Protein AF-A0AAV5K7N1-F1 (afdb_monomer_lite)

InterPro domains:
  IPR002423 Chaperonin Cpn60/GroEL/TCP-1 family [PF00118] (5-115)
  IPR017998 T-complex protein 1 [PTHR11353] (7-115)
  IPR027409 GroEL-like apical domain superfamily [G3DSA:3.50.7.10] (69-116)
  IPR027409 GroEL-like apical domain superfamily [SSF52029] (65-116)
  IPR027410 TCP-1-like chaperonin intermediate domain superfamily [G3DSA:3.30.260.10] (4-68)
  IPR027410 TCP-1-like chaperonin intermediate domain superfamily [SSF54849] (7-70)

pLDDT: mean 83.34, std 11.72, range [48.19, 95.19]

Sequence (121 aa):
MDVRVKEQVITKMKAAVASKQFGQEDVLCSLIADACIQVCPKNPANFDVDNVHVVKLLGGGLHNSTIVWGMVLKNDAVGSIKRIEKAKVAVFVSGVDTSATETKGTVLIHSAEQIGSVCCG

Foldseek 3Di:
DDLLDLVVQLVVCLVVCCVPVPPCSVLVSSQVSVQQNVQQDPDNVPRDPVSRDDDDDPPDDSVPDDDDDDDDDPDADPDPDRDDDPDDDDDDPDDPDDPDDPDPDPDDDPDPVVCVVVVPD

Organism: NCBI:txid152421

Structure (mmCIF, N/CA/C/O backbone):
data_AF-A0AAV5K7N1-F1
#
_entry.id   AF-A0AAV5K7N1-F1
#
loop_
_atom_site.group_PDB
_atom_site.id
_atom_site.type_symbol
_atom_site.label_atom_id
_atom_site.label_alt_id
_atom_site.label_comp_id
_atom_site.label_asym_id
_atom_site.label_entity_id
_atom_site.label_seq_id
_atom_site.pdbx_PDB_ins_code
_atom_site.Cartn_x
_atom_site.Cartn_y
_atom_site.Cartn_z
_atom_site.occupancy
_atom_site.B_iso_or_equiv
_atom_site.auth_seq_id
_atom_site.auth_comp_id
_atom_site.auth_asym_id
_atom_site.auth_atom_id
_atom_site.pdbx_PDB_model_num
ATOM 1 N N . MET A 1 1 ? -16.603 -11.513 16.504 1.00 61.44 1 MET A N 1
ATOM 2 C CA . MET A 1 1 ? -15.924 -10.233 16.220 1.00 61.44 1 MET A CA 1
ATOM 3 C C . MET A 1 1 ? -15.681 -10.212 14.729 1.00 61.44 1 MET A C 1
ATOM 5 O O . MET A 1 1 ? -15.083 -11.161 14.237 1.00 61.44 1 MET A O 1
ATOM 9 N N . ASP A 1 2 ? -16.254 -9.247 14.016 1.00 75.44 2 ASP A N 1
ATOM 10 C CA . ASP A 1 2 ? -16.192 -9.246 12.555 1.00 75.44 2 ASP A CA 1
ATOM 11 C C . ASP A 1 2 ? -15.043 -8.347 12.094 1.00 75.44 2 ASP A C 1
ATOM 13 O O . ASP A 1 2 ? -15.093 -7.126 12.225 1.00 75.44 2 ASP A O 1
ATOM 17 N N . VAL A 1 3 ? -13.984 -8.975 11.584 1.00 75.12 3 VAL A N 1
ATOM 18 C CA . VAL A 1 3 ? -12.780 -8.294 11.087 1.00 75.12 3 VAL A CA 1
ATOM 19 C C . VAL A 1 3 ? -13.018 -7.544 9.775 1.00 75.12 3 VAL A C 1
ATOM 21 O O . VAL A 1 3 ? -12.113 -6.872 9.295 1.00 75.12 3 VAL A O 1
ATOM 24 N N . ARG A 1 4 ? -14.217 -7.651 9.187 1.00 77.44 4 ARG A N 1
ATOM 25 C CA . ARG A 1 4 ? -14.599 -6.970 7.943 1.00 77.44 4 ARG A CA 1
ATOM 26 C C . ARG A 1 4 ? -15.363 -5.672 8.185 1.00 77.44 4 ARG A C 1
ATOM 28 O O . ARG A 1 4 ? -15.569 -4.911 7.245 1.00 77.44 4 ARG A O 1
ATOM 35 N N . VAL A 1 5 ? -15.775 -5.408 9.426 1.00 86.44 5 VAL A N 1
ATOM 36 C CA . VAL A 1 5 ? -16.477 -4.173 9.791 1.00 86.44 5 VAL A CA 1
ATOM 37 C C . VAL A 1 5 ? -15.457 -3.126 10.224 1.00 86.44 5 VAL A C 1
ATOM 39 O O . VAL A 1 5 ? -14.859 -3.220 11.300 1.00 86.44 5 VAL A O 1
ATOM 42 N N . LYS A 1 6 ? -15.274 -2.110 9.379 1.00 87.94 6 LYS A N 1
ATOM 43 C CA . LYS A 1 6 ? -14.270 -1.054 9.543 1.00 87.94 6 LYS A CA 1
ATOM 44 C C . LYS A 1 6 ? -14.365 -0.349 10.896 1.00 87.94 6 LYS A C 1
ATOM 46 O O . LYS A 1 6 ? -13.351 -0.169 11.566 1.00 87.94 6 LYS A O 1
ATOM 51 N N . GLU A 1 7 ? -15.568 -0.016 11.351 1.00 89.06 7 GLU A N 1
ATOM 52 C CA . GLU A 1 7 ? -15.798 0.717 12.601 1.00 89.06 7 GLU A CA 1
ATOM 53 C C . GLU A 1 7 ? -15.364 -0.086 13.837 1.00 89.06 7 GLU A C 1
ATOM 55 O O . GLU A 1 7 ? -14.806 0.470 14.791 1.00 89.06 7 GLU A O 1
ATOM 60 N N . GLN A 1 8 ? -15.578 -1.407 13.823 1.00 88.69 8 GLN A N 1
ATOM 61 C CA . GLN A 1 8 ? -15.173 -2.284 14.925 1.00 88.69 8 GLN A CA 1
ATOM 62 C C . GLN A 1 8 ? -13.654 -2.393 15.010 1.00 88.69 8 GLN A C 1
ATOM 64 O O . GLN A 1 8 ? -13.094 -2.369 16.109 1.00 88.69 8 GLN A O 1
ATOM 69 N N . VAL A 1 9 ? -12.997 -2.483 13.851 1.00 88.75 9 VAL A N 1
ATOM 70 C CA . VAL A 1 9 ? -11.540 -2.510 13.754 1.00 88.75 9 VAL A CA 1
ATOM 71 C C . VAL A 1 9 ? -10.978 -1.189 14.277 1.00 88.75 9 VAL A C 1
ATOM 73 O O . VAL A 1 9 ? -10.252 -1.214 15.270 1.00 88.75 9 VAL A O 1
ATOM 76 N N . ILE A 1 10 ? -11.402 -0.045 13.724 1.00 91.06 10 ILE A N 1
ATOM 77 C CA . ILE A 1 10 ? -10.944 1.302 14.116 1.00 91.06 10 ILE A CA 1
ATOM 78 C C . ILE A 1 10 ? -11.032 1.511 15.628 1.00 91.06 10 ILE A C 1
ATOM 80 O O . ILE A 1 10 ? -10.053 1.914 16.254 1.00 91.06 10 ILE A O 1
ATOM 84 N N . THR A 1 11 ? -12.171 1.179 16.238 1.00 90.88 11 THR A N 1
ATOM 85 C CA . THR A 1 11 ? -12.390 1.377 17.680 1.00 90.88 11 THR A CA 1
ATOM 86 C C . THR A 1 11 ? -11.331 0.669 18.535 1.00 90.88 11 THR A C 1
ATOM 88 O O . THR A 1 11 ? -10.908 1.190 19.566 1.00 90.88 11 THR A O 1
ATOM 91 N N . LYS A 1 12 ? -10.866 -0.512 18.110 1.00 88.94 12 LYS A N 1
ATOM 92 C CA . LYS A 1 12 ? -9.880 -1.315 18.849 1.00 88.94 12 LYS A CA 1
ATOM 93 C C . LYS A 1 12 ? -8.443 -0.841 18.636 1.00 88.94 12 LYS A C 1
ATOM 95 O O . LYS A 1 12 ? -7.655 -0.890 19.577 1.00 88.94 12 LYS A O 1
ATOM 100 N N . MET A 1 13 ? -8.101 -0.356 17.442 1.00 90.31 13 MET A N 1
ATOM 101 C CA . MET A 1 13 ? -6.769 0.206 17.158 1.00 90.31 13 MET A CA 1
ATOM 102 C C . MET A 1 13 ? -6.609 1.652 17.640 1.00 90.31 13 MET A C 1
ATOM 104 O O . MET A 1 13 ? -5.481 2.060 17.916 1.00 90.31 13 MET A O 1
ATOM 108 N N . LYS A 1 14 ? -7.705 2.401 17.833 1.00 92.06 14 LYS A N 1
ATOM 109 C CA . LYS A 1 14 ? -7.669 3.822 18.211 1.00 92.06 14 LYS A CA 1
ATOM 110 C C . LYS A 1 14 ? -6.813 4.091 19.445 1.00 92.06 14 LYS A C 1
ATOM 112 O O . LYS A 1 14 ? -5.938 4.945 19.392 1.00 92.06 14 LYS A O 1
ATOM 117 N N . ALA A 1 15 ? -6.981 3.319 20.520 1.00 92.94 15 ALA A N 1
ATOM 118 C CA . ALA A 1 15 ? -6.177 3.482 21.735 1.00 92.94 15 ALA A CA 1
ATOM 119 C C . ALA A 1 15 ? -4.678 3.219 21.493 1.00 92.94 15 ALA A C 1
ATOM 121 O O . ALA A 1 15 ? -3.819 3.967 21.963 1.00 92.94 15 ALA A O 1
ATOM 122 N N . ALA A 1 16 ? -4.356 2.174 20.724 1.00 93.50 16 ALA A N 1
ATOM 123 C CA . ALA A 1 16 ? -2.978 1.806 20.422 1.00 93.50 16 ALA A CA 1
ATOM 124 C C . ALA A 1 16 ? -2.278 2.844 19.536 1.00 93.50 16 ALA A C 1
ATOM 126 O O . ALA A 1 16 ? -1.081 3.065 19.720 1.00 93.50 16 ALA A O 1
ATOM 127 N N . VAL A 1 17 ? -3.008 3.472 18.610 1.00 93.00 17 VAL A N 1
ATOM 128 C CA . VAL A 1 17 ? -2.506 4.528 17.721 1.00 93.00 17 VAL A CA 1
ATOM 129 C C . VAL A 1 17 ? -2.411 5.868 18.449 1.00 93.00 17 VAL A C 1
ATOM 131 O O . VAL A 1 17 ? -1.360 6.505 18.398 1.00 93.00 17 VAL A O 1
ATOM 134 N N . ALA A 1 18 ? -3.452 6.266 19.184 1.00 93.00 18 ALA A N 1
ATOM 135 C CA . ALA A 1 18 ? -3.503 7.536 19.910 1.00 93.00 18 ALA A CA 1
ATOM 136 C C . ALA A 1 18 ? -2.361 7.673 20.926 1.00 93.00 18 ALA A C 1
ATOM 138 O O . ALA A 1 18 ? -1.848 8.767 21.138 1.00 93.00 18 ALA A O 1
ATOM 139 N N . SER A 1 19 ? -1.888 6.560 21.500 1.00 94.25 19 SER A N 1
ATOM 140 C CA . SER A 1 19 ? -0.750 6.585 22.425 1.00 94.25 19 SER A CA 1
ATOM 141 C C . SER A 1 19 ? 0.601 6.904 21.757 1.00 94.25 19 SER A C 1
ATOM 143 O O . SER A 1 19 ? 1.596 7.036 22.463 1.00 94.25 19 SER A O 1
ATOM 145 N N . LYS A 1 20 ? 0.676 6.944 20.419 1.00 92.38 20 LYS A N 1
ATOM 146 C CA . LYS A 1 20 ? 1.890 7.289 19.654 1.00 92.38 20 LYS A CA 1
ATOM 147 C C . LYS A 1 20 ? 1.680 8.507 18.764 1.00 92.38 20 LYS A C 1
ATOM 149 O O . LYS A 1 20 ? 2.636 9.231 18.519 1.00 92.38 20 LYS A O 1
ATOM 154 N N . GLN A 1 21 ? 0.467 8.701 18.250 1.00 87.88 21 GLN A N 1
ATOM 155 C CA . GLN A 1 21 ? 0.100 9.762 17.313 1.00 87.88 21 GLN A CA 1
ATOM 156 C C . GLN A 1 21 ? -1.229 10.386 17.743 1.00 87.88 21 GLN A C 1
ATOM 158 O O . GLN A 1 21 ? -2.272 10.157 17.133 1.00 87.88 21 GLN A O 1
ATOM 163 N N . PHE A 1 22 ? -1.183 11.140 18.840 1.00 88.94 22 PHE A N 1
ATOM 164 C CA . PHE A 1 22 ? -2.349 11.828 19.383 1.00 88.94 22 PHE A CA 1
ATOM 165 C C . PHE A 1 22 ? -2.788 12.982 18.470 1.00 88.94 22 PHE A C 1
ATOM 167 O O . PHE A 1 22 ? -1.964 13.784 18.033 1.00 88.94 22 PHE A O 1
ATOM 174 N N . GLY A 1 23 ? -4.086 13.068 18.191 1.00 89.50 23 GLY A N 1
ATOM 175 C CA . GLY A 1 23 ? -4.697 14.048 17.294 1.00 89.50 23 GLY A CA 1
ATOM 176 C C . GLY A 1 23 ? -4.702 13.639 15.819 1.00 89.50 23 GLY A C 1
ATOM 177 O O . GLY A 1 23 ? -5.238 14.376 14.995 1.00 89.50 23 GLY A O 1
ATOM 178 N N . GLN A 1 24 ? -4.106 12.500 15.458 1.00 89.00 24 GLN A N 1
ATOM 179 C CA . GLN A 1 24 ? -4.060 11.973 14.084 1.00 89.00 24 GLN A CA 1
ATOM 180 C C . GLN A 1 24 ? -4.590 10.534 13.992 1.00 89.00 24 GLN A C 1
ATOM 182 O O . GLN A 1 24 ? -4.532 9.900 12.934 1.00 89.00 24 GLN A O 1
ATOM 187 N N . GLU A 1 25 ? -5.114 10.003 15.095 1.00 91.00 25 GLU A N 1
ATOM 188 C CA . GLU A 1 25 ? -5.549 8.621 15.200 1.00 91.00 25 GLU A CA 1
ATOM 189 C C . GLU A 1 25 ? -6.704 8.288 14.259 1.00 91.00 25 GLU A C 1
ATOM 191 O O . GLU A 1 25 ? -6.719 7.190 13.719 1.00 91.00 25 GLU A O 1
ATOM 196 N N . ASP A 1 26 ? -7.633 9.209 14.003 1.00 90.44 26 ASP A N 1
ATOM 197 C CA . ASP A 1 26 ? -8.787 8.938 13.140 1.00 90.44 26 ASP A CA 1
ATOM 198 C C . ASP A 1 26 ? -8.374 8.728 11.675 1.00 90.44 26 ASP A C 1
ATOM 200 O O . ASP A 1 26 ? -8.795 7.757 11.039 1.00 90.44 26 ASP A O 1
ATOM 204 N N . VAL A 1 27 ? -7.476 9.577 11.162 1.00 91.06 27 VAL A N 1
ATOM 205 C CA . VAL A 1 27 ? -6.935 9.457 9.797 1.00 91.06 27 VAL A CA 1
ATOM 206 C C . VAL A 1 27 ? -6.130 8.166 9.665 1.00 91.06 27 VAL A C 1
ATOM 208 O O . VAL A 1 27 ? -6.350 7.380 8.741 1.00 91.06 27 VAL A O 1
ATOM 211 N N . LEU A 1 28 ? -5.224 7.910 10.613 1.00 91.75 28 LEU A N 1
ATOM 212 C CA . LEU A 1 28 ? -4.350 6.745 10.549 1.00 91.75 28 LEU A CA 1
ATOM 213 C C . LEU A 1 28 ? -5.126 5.435 10.748 1.00 91.75 28 LEU A C 1
ATOM 215 O O . LEU A 1 28 ? -4.892 4.477 10.018 1.00 91.75 28 LEU A O 1
ATOM 219 N N . CYS A 1 29 ? -6.078 5.385 11.684 1.00 92.88 29 CYS A N 1
ATOM 220 C CA . CYS A 1 29 ? -6.895 4.192 11.907 1.00 92.88 29 CYS A CA 1
ATOM 221 C C . CYS A 1 29 ? -7.767 3.875 10.695 1.00 92.88 29 CYS A C 1
ATOM 223 O O . CYS A 1 29 ? -7.906 2.702 10.361 1.00 92.88 29 CYS A O 1
ATOM 225 N N . SER A 1 30 ? -8.316 4.886 10.009 1.00 92.19 30 SER A N 1
ATOM 226 C CA . SER A 1 30 ? -9.056 4.649 8.765 1.00 92.19 30 SER A CA 1
ATOM 227 C C . SER A 1 30 ? -8.166 3.991 7.708 1.00 92.19 30 SER A C 1
ATOM 229 O O . SER A 1 30 ? -8.568 2.987 7.125 1.00 92.19 30 SER A O 1
ATOM 231 N N . LEU A 1 31 ? -6.951 4.513 7.500 1.00 92.38 31 LEU A N 1
ATOM 232 C CA . LEU A 1 31 ? -6.007 3.974 6.515 1.00 92.38 31 LEU A CA 1
ATOM 233 C C . LEU A 1 31 ? -5.539 2.552 6.867 1.00 92.38 31 LEU A C 1
ATOM 235 O O . LEU A 1 31 ? -5.499 1.675 6.007 1.00 92.38 31 LEU A O 1
ATOM 239 N N . ILE A 1 32 ? -5.204 2.300 8.134 1.00 91.56 32 ILE A N 1
ATOM 240 C CA . ILE A 1 32 ? -4.761 0.972 8.582 1.00 91.56 32 ILE A CA 1
ATOM 241 C C . ILE A 1 32 ? -5.906 -0.039 8.458 1.00 91.56 32 ILE A C 1
ATOM 243 O O . ILE A 1 32 ? -5.692 -1.141 7.956 1.00 91.56 32 ILE A O 1
ATOM 247 N N . ALA A 1 33 ? -7.120 0.323 8.882 1.00 92.25 33 ALA A N 1
ATOM 248 C CA . ALA A 1 33 ? -8.272 -0.571 8.814 1.00 92.25 33 ALA A CA 1
ATOM 249 C C . ALA A 1 33 ? -8.584 -0.980 7.369 1.00 92.25 33 ALA A C 1
ATOM 251 O O . ALA A 1 33 ? -8.746 -2.168 7.099 1.00 92.25 33 ALA A O 1
ATOM 252 N N . ASP A 1 34 ? -8.603 -0.021 6.441 1.00 90.75 34 ASP A N 1
ATOM 253 C CA . ASP A 1 34 ? -8.848 -0.298 5.024 1.00 90.75 34 ASP A CA 1
ATOM 254 C C . ASP A 1 34 ? -7.779 -1.241 4.437 1.00 90.75 34 ASP A C 1
ATOM 256 O O . ASP A 1 34 ? -8.125 -2.205 3.753 1.00 90.75 34 ASP A O 1
ATOM 260 N N . ALA A 1 35 ? -6.495 -1.033 4.756 1.00 90.75 35 ALA A N 1
ATOM 261 C CA . ALA A 1 35 ? -5.410 -1.897 4.285 1.00 90.75 35 ALA A CA 1
ATOM 262 C C . ALA A 1 35 ? -5.509 -3.326 4.856 1.00 90.75 35 ALA A C 1
ATOM 264 O O . ALA A 1 35 ? -5.371 -4.308 4.124 1.00 90.75 35 ALA A O 1
ATOM 265 N N . CYS A 1 36 ? -5.799 -3.467 6.153 1.00 89.44 36 CYS A N 1
ATOM 266 C CA . CYS A 1 36 ? -5.920 -4.776 6.797 1.00 89.44 36 CYS A CA 1
ATOM 267 C C . CYS A 1 36 ? -7.151 -5.561 6.318 1.00 89.44 36 CYS A C 1
ATOM 269 O O . CYS A 1 36 ? -7.067 -6.774 6.134 1.00 89.44 36 CYS A O 1
ATOM 271 N N . ILE A 1 37 ? -8.288 -4.895 6.083 1.00 89.25 37 ILE A N 1
ATOM 272 C CA . ILE A 1 37 ? -9.513 -5.553 5.597 1.00 89.25 37 ILE A CA 1
ATOM 273 C C . ILE A 1 37 ? -9.299 -6.147 4.200 1.00 89.25 37 ILE A C 1
ATOM 275 O O . ILE A 1 37 ? -9.805 -7.231 3.917 1.00 89.25 37 ILE A O 1
ATOM 279 N N . GLN A 1 38 ? -8.526 -5.477 3.343 1.00 86.62 38 GLN A N 1
ATOM 280 C CA . GLN A 1 38 ? -8.224 -5.962 1.992 1.00 86.62 38 GLN A CA 1
ATOM 281 C C . GLN A 1 38 ? -7.351 -7.217 1.985 1.00 86.62 38 GLN A C 1
ATOM 283 O O . GLN A 1 38 ? -7.543 -8.102 1.154 1.00 86.62 38 GLN A O 1
ATOM 288 N N . VAL A 1 39 ? -6.402 -7.297 2.915 1.00 88.12 39 VAL A N 1
ATOM 289 C CA . VAL A 1 39 ? -5.458 -8.415 3.024 1.00 88.12 39 VAL A CA 1
ATOM 290 C C . VAL A 1 39 ? -6.050 -9.609 3.782 1.00 88.12 39 VAL A C 1
ATOM 292 O O . VAL A 1 39 ? -5.535 -10.721 3.679 1.00 88.12 39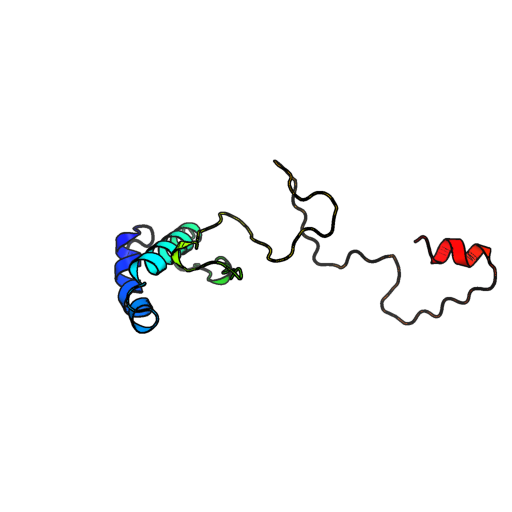 VAL A O 1
ATOM 295 N N . CYS A 1 40 ? -7.153 -9.419 4.513 1.00 85.69 40 CYS A N 1
ATOM 296 C CA . CYS A 1 40 ? -7.788 -10.464 5.313 1.00 85.69 40 CYS A CA 1
ATOM 297 C C . CYS A 1 40 ? -8.221 -11.686 4.473 1.00 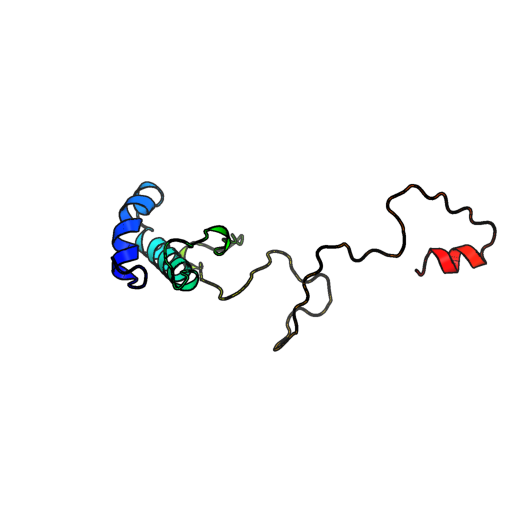85.69 40 CYS A C 1
ATOM 299 O O . CYS A 1 40 ? -9.164 -11.595 3.678 1.00 85.69 40 CYS A O 1
ATOM 301 N N . PRO A 1 41 ? -7.615 -12.871 4.692 1.00 84.25 41 PRO A N 1
ATOM 302 C CA . PRO A 1 41 ? -8.038 -14.091 4.022 1.00 84.25 41 PRO A CA 1
ATOM 303 C C . PRO A 1 41 ? -9.376 -14.602 4.577 1.00 84.25 41 PRO A C 1
ATOM 305 O O . PRO A 1 41 ? -9.851 -14.187 5.636 1.00 84.25 41 PRO A O 1
ATOM 308 N N . LYS A 1 42 ? -9.999 -15.563 3.877 1.00 81.31 42 LYS A N 1
ATOM 309 C CA . LYS A 1 42 ? -11.257 -16.195 4.334 1.00 81.31 42 LYS A CA 1
ATOM 310 C C . LYS A 1 42 ? -11.134 -16.777 5.745 1.00 81.31 42 LYS A C 1
ATOM 312 O O . LYS A 1 42 ? -12.101 -16.721 6.498 1.00 81.31 42 LYS A O 1
ATOM 317 N N . ASN A 1 43 ? -9.960 -17.318 6.073 1.00 83.62 43 ASN A N 1
ATOM 318 C CA . ASN A 1 43 ? -9.618 -17.755 7.416 1.00 83.62 43 ASN A CA 1
ATOM 319 C C . ASN A 1 43 ? -8.817 -16.653 8.138 1.00 83.62 43 ASN A C 1
ATOM 321 O O . ASN A 1 43 ? -7.646 -16.473 7.807 1.00 83.62 43 ASN A O 1
ATOM 325 N N . PRO A 1 44 ? -9.386 -15.950 9.131 1.00 77.31 44 PRO A N 1
ATOM 326 C CA . PRO A 1 44 ? -8.725 -14.818 9.786 1.00 77.31 44 PRO A CA 1
ATOM 327 C C . PRO A 1 44 ? -7.474 -15.201 10.594 1.00 77.31 44 PRO A C 1
ATOM 329 O O . PRO A 1 44 ? -6.668 -14.332 10.901 1.00 77.31 44 PRO A O 1
ATOM 332 N N . ALA A 1 45 ? -7.279 -16.484 10.921 1.00 80.81 45 ALA A N 1
ATOM 333 C CA . ALA A 1 45 ? -6.080 -16.953 11.621 1.00 80.81 45 ALA A CA 1
ATOM 334 C C . ALA A 1 45 ? -4.811 -16.940 10.747 1.00 80.81 45 ALA A C 1
ATOM 336 O O . ALA A 1 45 ? -3.710 -16.924 11.284 1.00 80.81 45 ALA A O 1
ATOM 337 N N . ASN A 1 46 ? -4.957 -16.911 9.418 1.00 84.25 46 ASN A N 1
ATOM 338 C CA . ASN A 1 46 ? -3.833 -16.876 8.477 1.00 84.25 46 ASN A CA 1
ATOM 339 C C . ASN A 1 46 ? -3.520 -15.444 8.013 1.00 84.25 46 ASN A C 1
ATOM 341 O O . ASN A 1 46 ? -3.048 -15.251 6.894 1.00 84.25 46 ASN A O 1
ATOM 345 N N . PHE A 1 47 ? -3.863 -14.433 8.813 1.00 87.31 47 PHE A N 1
ATOM 346 C CA . PHE A 1 47 ? -3.530 -13.055 8.478 1.00 87.31 47 PHE A CA 1
ATOM 347 C C . PHE A 1 47 ? -2.013 -12.859 8.531 1.00 87.31 47 PHE A C 1
ATOM 349 O O . PHE A 1 47 ? -1.400 -13.043 9.582 1.00 87.31 47 PHE A O 1
ATOM 356 N N . ASP A 1 48 ? -1.434 -12.472 7.399 1.00 88.56 48 ASP A N 1
ATOM 357 C CA . ASP A 1 48 ? -0.009 -12.199 7.264 1.00 88.56 48 ASP A CA 1
ATOM 358 C C . ASP A 1 48 ? 0.224 -10.688 7.157 1.00 88.56 48 ASP A C 1
ATOM 360 O O . ASP A 1 48 ? -0.403 -9.999 6.347 1.00 88.56 48 ASP A O 1
ATOM 364 N N . VAL A 1 49 ? 1.119 -10.181 8.002 1.00 87.50 49 VAL A N 1
ATOM 365 C CA . VAL A 1 49 ? 1.490 -8.765 8.068 1.00 87.50 49 VAL A CA 1
ATOM 366 C C . VAL A 1 49 ? 2.378 -8.344 6.899 1.00 87.50 49 VAL A C 1
ATOM 368 O O . VAL A 1 49 ? 2.342 -7.174 6.521 1.00 87.50 49 VAL A O 1
ATOM 371 N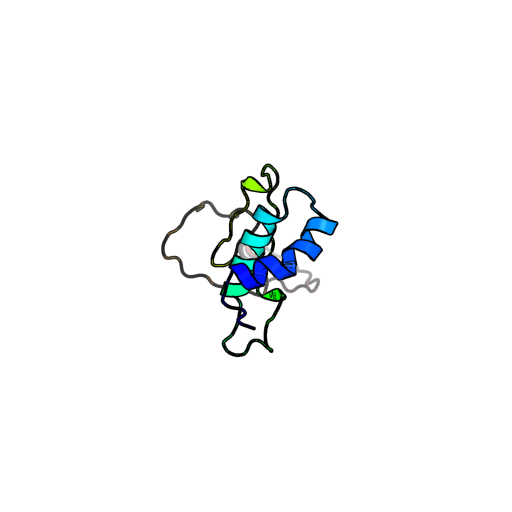 N . ASP A 1 50 ? 3.112 -9.275 6.283 1.00 88.75 50 ASP A N 1
ATOM 372 C CA . ASP A 1 50 ? 4.011 -8.985 5.159 1.00 88.75 50 ASP A CA 1
ATOM 373 C C . ASP A 1 50 ? 3.248 -8.636 3.871 1.00 88.75 50 ASP A C 1
ATOM 375 O O . ASP A 1 50 ? 3.775 -7.975 2.975 1.00 88.75 50 ASP A O 1
ATOM 379 N N . ASN A 1 51 ? 1.961 -8.986 3.806 1.00 88.44 51 ASN A N 1
ATOM 380 C CA . ASN A 1 51 ? 1.071 -8.600 2.714 1.00 88.44 51 ASN A CA 1
ATOM 381 C C . ASN A 1 51 ? 0.691 -7.104 2.729 1.00 88.44 51 ASN A C 1
ATOM 383 O O . ASN A 1 51 ? 0.081 -6.623 1.773 1.00 88.44 51 ASN A O 1
ATOM 387 N N . VAL A 1 52 ? 1.030 -6.352 3.785 1.00 91.38 52 VAL A N 1
ATOM 388 C CA . VAL A 1 52 ? 0.818 -4.898 3.863 1.00 91.38 52 VAL A CA 1
ATOM 389 C C . VAL A 1 52 ? 2.163 -4.178 3.790 1.00 91.38 52 VAL A C 1
ATOM 391 O O . VAL A 1 52 ? 2.916 -4.121 4.760 1.00 91.38 52 VAL A O 1
ATOM 394 N N . HIS A 1 53 ? 2.453 -3.553 2.648 1.00 91.00 53 HIS A N 1
ATOM 395 C CA . HIS A 1 53 ? 3.691 -2.798 2.462 1.00 91.00 53 HIS A CA 1
ATOM 396 C C . HIS A 1 53 ? 3.496 -1.292 2.697 1.00 91.00 53 HIS A C 1
ATOM 398 O O . HIS A 1 53 ? 2.640 -0.660 2.079 1.00 91.00 53 HIS A O 1
ATOM 404 N N . VAL A 1 54 ? 4.329 -0.690 3.556 1.00 91.50 54 VAL A N 1
ATOM 405 C CA . VAL A 1 54 ? 4.287 0.752 3.858 1.00 91.50 54 VAL A CA 1
ATOM 406 C C . VAL A 1 54 ? 5.447 1.478 3.181 1.00 91.50 54 VAL A C 1
ATOM 408 O O . VAL A 1 54 ? 6.620 1.258 3.492 1.00 91.50 54 VAL A O 1
ATOM 411 N N . VAL A 1 55 ? 5.115 2.418 2.296 1.00 90.75 55 VAL A N 1
ATOM 412 C CA . VAL A 1 55 ? 6.084 3.251 1.575 1.00 90.75 55 VAL A CA 1
ATOM 413 C C . VAL A 1 55 ? 5.973 4.699 2.038 1.00 90.75 55 VAL A C 1
ATOM 415 O O . VAL A 1 55 ? 4.922 5.320 1.926 1.00 90.75 55 VAL A O 1
ATOM 418 N N . LYS A 1 56 ? 7.082 5.255 2.536 1.00 89.88 56 LYS A N 1
ATOM 419 C CA . LYS A 1 56 ? 7.196 6.681 2.866 1.00 89.88 56 LYS A CA 1
ATOM 420 C C . LYS A 1 56 ? 7.777 7.429 1.672 1.00 89.88 56 LYS A C 1
ATOM 422 O O . LYS A 1 56 ? 8.883 7.108 1.237 1.00 89.88 56 LYS A O 1
ATOM 427 N N . LEU A 1 57 ? 7.039 8.416 1.178 1.00 87.88 57 LEU A N 1
ATOM 428 C CA . LEU A 1 57 ? 7.481 9.334 0.132 1.00 87.88 57 LEU A CA 1
ATOM 429 C C . LEU A 1 57 ? 7.867 10.666 0.778 1.00 87.88 57 LEU A C 1
ATOM 431 O O . LEU A 1 57 ? 7.107 11.222 1.571 1.00 87.88 57 LEU A O 1
ATOM 435 N N . LEU A 1 58 ? 9.064 11.162 0.465 1.00 87.75 58 LEU A N 1
ATOM 436 C CA . LEU A 1 58 ? 9.528 12.458 0.955 1.00 87.75 58 LEU A CA 1
ATOM 437 C C . LEU A 1 58 ? 8.739 13.586 0.275 1.00 87.75 58 LEU A C 1
ATOM 439 O O . LEU A 1 58 ? 8.466 13.517 -0.920 1.00 87.75 58 LEU A O 1
ATOM 443 N N . GLY A 1 59 ? 8.387 14.622 1.038 1.00 87.25 59 GLY A N 1
ATOM 444 C CA . GLY A 1 59 ? 7.636 15.784 0.544 1.00 87.25 59 GLY A CA 1
ATOM 445 C C . GLY A 1 59 ? 6.113 15.708 0.716 1.00 87.25 59 GLY A C 1
ATOM 446 O O . GLY A 1 59 ? 5.432 16.684 0.420 1.00 87.25 59 GLY A O 1
ATOM 447 N N . GLY A 1 60 ? 5.574 14.594 1.224 1.00 84.31 60 GLY A N 1
ATOM 448 C CA . GLY A 1 60 ? 4.158 14.447 1.581 1.00 84.31 60 GLY A CA 1
ATOM 449 C C . GLY A 1 60 ? 3.910 14.456 3.094 1.00 84.31 60 GLY A C 1
ATOM 450 O O . GLY A 1 60 ? 4.804 14.148 3.882 1.00 84.31 60 GLY A O 1
ATOM 451 N N . GLY A 1 61 ? 2.681 14.790 3.498 1.00 89.19 61 GLY A N 1
ATOM 452 C CA . GLY A 1 61 ? 2.205 14.679 4.882 1.00 89.19 61 GLY A CA 1
ATOM 453 C C . GLY A 1 61 ? 1.261 13.491 5.098 1.00 89.19 61 GLY A C 1
ATOM 454 O O . GLY A 1 61 ? 0.889 12.789 4.157 1.00 89.19 61 GLY A O 1
ATOM 455 N N . LEU A 1 62 ? 0.811 13.293 6.343 1.00 86.69 62 LEU A N 1
ATOM 456 C CA . LEU A 1 62 ? -0.129 12.215 6.681 1.00 86.69 62 LEU A CA 1
ATOM 457 C C . LEU A 1 62 ? -1.456 12.336 5.915 1.00 86.69 62 LEU A C 1
ATOM 459 O O . LEU A 1 62 ? -1.962 11.346 5.401 1.00 86.69 62 LEU A O 1
ATOM 463 N N . HIS A 1 63 ? -1.970 13.555 5.761 1.00 88.88 63 HIS A N 1
ATOM 464 C CA . HIS A 1 63 ? -3.217 13.838 5.042 1.00 88.88 63 HIS A CA 1
ATOM 465 C C . HIS A 1 63 ? -3.153 13.513 3.539 1.00 88.88 63 HIS A C 1
ATOM 467 O O . HIS A 1 63 ? -4.188 13.361 2.901 1.00 88.88 63 HIS A O 1
ATOM 473 N N . ASN A 1 64 ? -1.950 13.385 2.974 1.00 90.56 64 ASN A N 1
ATOM 474 C CA . ASN A 1 64 ? -1.728 12.990 1.582 1.00 90.56 64 ASN A CA 1
ATOM 475 C C . ASN A 1 64 ? -1.527 11.474 1.432 1.00 90.56 64 ASN A C 1
ATOM 477 O O . ASN A 1 64 ? -1.267 10.996 0.328 1.00 90.56 64 ASN A O 1
ATOM 481 N N . SER A 1 65 ? -1.590 10.720 2.531 1.00 91.69 65 SER A N 1
ATOM 482 C CA . SER A 1 65 ? -1.416 9.271 2.505 1.00 91.69 65 SER A CA 1
ATOM 483 C C . SER A 1 65 ? -2.654 8.605 1.919 1.00 91.69 65 SER A C 1
ATOM 485 O O . SER A 1 65 ? -3.784 8.933 2.273 1.00 91.69 65 SER A O 1
ATOM 487 N N . THR A 1 66 ? -2.431 7.645 1.029 1.00 91.12 66 THR A N 1
ATOM 488 C CA . THR A 1 66 ? -3.490 6.867 0.387 1.00 91.12 66 THR A CA 1
ATOM 489 C C . THR A 1 66 ? -3.087 5.403 0.302 1.00 91.12 66 THR A C 1
ATOM 491 O O . THR A 1 66 ? -1.906 5.062 0.392 1.00 91.12 66 THR A O 1
ATOM 494 N N . ILE A 1 67 ? -4.079 4.541 0.119 1.00 91.75 67 ILE A N 1
ATOM 495 C CA . ILE A 1 67 ? -3.886 3.105 -0.048 1.00 91.75 67 ILE A CA 1
ATOM 496 C C . ILE A 1 67 ? -3.863 2.806 -1.537 1.00 91.75 67 ILE A C 1
ATOM 498 O O . ILE A 1 67 ? -4.788 3.153 -2.273 1.00 91.75 67 ILE A O 1
ATOM 502 N N . VAL A 1 68 ? -2.803 2.136 -1.974 1.00 90.69 68 VAL A N 1
ATOM 503 C CA . VAL A 1 68 ? -2.649 1.692 -3.357 1.00 90.69 68 VAL A CA 1
ATOM 504 C C . VAL A 1 68 ? -2.951 0.207 -3.429 1.00 90.69 68 VAL A C 1
ATOM 506 O O . VAL A 1 68 ? -2.418 -0.588 -2.661 1.00 90.69 68 VAL A O 1
ATOM 509 N N . TRP A 1 69 ? -3.811 -0.159 -4.372 1.00 88.19 69 TRP A N 1
ATOM 510 C CA . TRP A 1 69 ? -4.220 -1.538 -4.581 1.00 88.19 69 TRP A CA 1
ATOM 511 C C . TRP A 1 69 ? -3.214 -2.185 -5.530 1.00 88.19 69 TRP A C 1
ATOM 513 O O . TRP A 1 69 ? -3.299 -2.020 -6.747 1.00 88.19 69 TRP A O 1
ATOM 523 N N . GLY A 1 70 ? -2.218 -2.862 -4.964 1.00 88.38 70 GLY A N 1
ATOM 524 C CA . GLY A 1 70 ? -1.121 -3.471 -5.710 1.00 88.38 70 GLY A CA 1
ATOM 525 C C . GLY A 1 70 ? 0.226 -3.202 -5.050 1.00 88.38 70 GLY A C 1
ATOM 526 O O . GLY A 1 70 ? 0.323 -3.116 -3.830 1.00 88.38 70 GLY A O 1
ATOM 527 N N . MET A 1 71 ? 1.272 -3.072 -5.866 1.00 88.00 71 M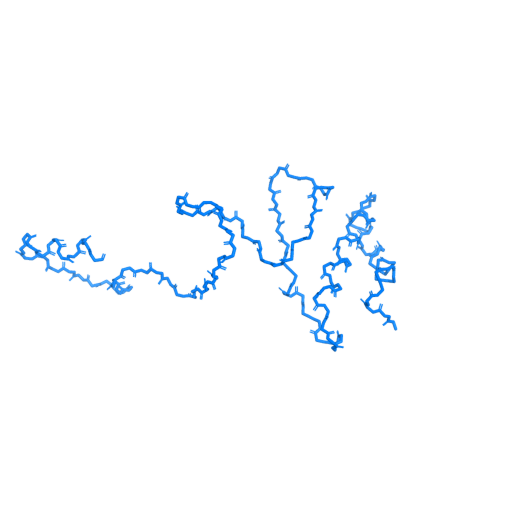ET A N 1
ATOM 528 C CA . MET A 1 71 ? 2.642 -2.858 -5.401 1.00 88.00 71 MET A CA 1
ATOM 529 C C . MET A 1 71 ? 3.134 -1.461 -5.781 1.00 88.00 71 MET A C 1
ATOM 531 O O . MET A 1 71 ? 2.915 -1.001 -6.901 1.00 88.00 71 MET A O 1
ATOM 535 N N . VAL A 1 72 ? 3.839 -0.807 -4.855 1.00 89.75 72 VAL A N 1
ATOM 536 C CA . VAL A 1 72 ? 4.474 0.499 -5.066 1.00 89.75 72 VAL A CA 1
ATOM 537 C C . VAL A 1 72 ? 5.983 0.340 -4.958 1.00 89.75 72 VAL A C 1
ATOM 539 O O . VAL A 1 72 ? 6.491 -0.144 -3.949 1.00 89.75 72 VAL A O 1
ATOM 542 N N . LEU A 1 73 ? 6.701 0.784 -5.987 1.00 89.44 73 LEU A N 1
ATOM 543 C CA . LEU A 1 73 ? 8.160 0.839 -6.002 1.00 89.44 73 LEU A CA 1
ATOM 544 C C . LEU A 1 73 ? 8.607 2.288 -5.787 1.00 89.44 73 LEU A C 1
ATOM 546 O O . LEU A 1 73 ? 8.037 3.208 -6.364 1.00 89.44 73 LEU A O 1
ATOM 550 N N . LYS A 1 74 ? 9.622 2.495 -4.940 1.00 88.31 74 LYS A N 1
ATOM 551 C CA . LYS A 1 74 ? 10.163 3.837 -4.642 1.00 88.31 74 LYS A CA 1
ATOM 552 C C . LYS A 1 74 ? 11.067 4.374 -5.749 1.00 88.31 74 LYS A C 1
ATOM 554 O O . LYS A 1 74 ? 11.247 5.582 -5.855 1.00 88.31 74 LYS A O 1
ATOM 559 N N . ASN A 1 75 ? 11.670 3.472 -6.515 1.00 87.50 75 ASN A N 1
ATOM 560 C CA . ASN A 1 75 ? 12.593 3.825 -7.582 1.00 87.50 75 ASN A CA 1
ATOM 561 C C . ASN A 1 75 ? 11.811 4.194 -8.847 1.00 87.50 75 ASN A C 1
ATOM 563 O O . ASN A 1 75 ? 10.820 3.540 -9.174 1.00 87.50 75 ASN A O 1
ATOM 567 N N . ASP A 1 76 ? 12.276 5.230 -9.547 1.00 88.81 76 ASP A N 1
ATOM 568 C CA . ASP A 1 76 ? 11.767 5.594 -10.874 1.00 88.81 76 ASP A CA 1
ATOM 569 C C . ASP A 1 76 ? 12.195 4.534 -11.907 1.00 88.81 76 ASP A C 1
ATOM 571 O O . ASP A 1 76 ? 13.081 3.706 -11.664 1.00 88.81 76 ASP A O 1
ATOM 575 N N . ALA A 1 77 ? 11.553 4.552 -13.070 1.00 90.56 77 ALA A N 1
ATOM 576 C CA . ALA A 1 77 ? 11.925 3.690 -14.173 1.00 90.56 77 ALA A CA 1
ATOM 577 C C . ALA A 1 77 ? 13.306 4.099 -14.709 1.00 90.56 77 ALA A C 1
ATOM 579 O O . ALA A 1 77 ? 13.562 5.268 -14.984 1.00 90.56 77 ALA A O 1
ATOM 580 N N . VAL A 1 78 ? 14.194 3.119 -14.898 1.00 88.75 78 VAL A N 1
ATOM 581 C CA . VAL A 1 78 ? 15.533 3.350 -15.478 1.00 88.75 78 VAL A CA 1
ATOM 582 C C . VAL A 1 78 ? 15.449 3.646 -16.985 1.00 88.75 78 VAL A C 1
ATOM 584 O O . VAL A 1 78 ? 16.316 4.312 -17.542 1.00 88.75 78 VAL A O 1
ATOM 587 N N . GLY A 1 79 ? 14.400 3.161 -17.656 1.00 88.00 79 GLY A N 1
ATOM 588 C CA . GLY A 1 79 ? 14.180 3.364 -19.088 1.00 88.00 79 GLY A CA 1
ATOM 589 C C . GLY A 1 79 ? 13.511 4.697 -19.441 1.00 88.00 79 GLY A C 1
ATOM 590 O O . GLY A 1 79 ? 13.112 5.486 -18.591 1.00 88.00 79 GLY A O 1
ATOM 591 N N . SER A 1 80 ? 13.325 4.923 -20.739 1.00 93.31 80 SER A N 1
ATOM 592 C CA . SER A 1 80 ? 12.686 6.127 -21.288 1.00 93.31 80 SER A CA 1
ATOM 593 C C . SER A 1 80 ? 11.154 6.136 -21.171 1.00 93.31 80 SER A C 1
ATOM 595 O O . SER A 1 80 ? 10.531 7.192 -21.275 1.00 93.31 80 SER A O 1
ATOM 597 N N . ILE A 1 81 ? 10.527 4.981 -20.934 1.00 92.69 81 ILE A N 1
ATOM 598 C CA . ILE A 1 81 ? 9.071 4.853 -20.805 1.00 92.69 81 ILE A CA 1
ATOM 599 C C . ILE A 1 81 ? 8.678 4.962 -19.328 1.00 92.69 81 ILE A C 1
ATOM 601 O O . ILE A 1 81 ? 8.980 4.070 -18.540 1.00 92.69 81 ILE A O 1
ATOM 605 N N . LYS A 1 82 ? 7.956 6.031 -18.962 1.00 92.56 82 LYS A N 1
ATOM 606 C CA . LYS A 1 82 ? 7.514 6.285 -17.573 1.00 92.56 82 LYS A CA 1
ATOM 607 C C . LYS A 1 82 ? 6.077 5.875 -17.258 1.00 92.56 82 LYS A C 1
ATOM 609 O O . LYS A 1 82 ? 5.720 5.727 -16.094 1.00 92.56 82 LYS A O 1
ATOM 614 N N . ARG A 1 83 ? 5.228 5.713 -18.275 1.00 92.94 83 ARG A N 1
ATOM 615 C CA . ARG A 1 83 ? 3.822 5.330 -18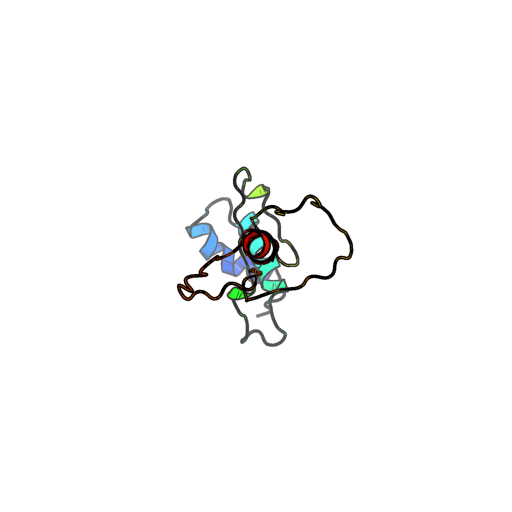.101 1.00 92.94 83 ARG A CA 1
ATOM 616 C C . ARG A 1 83 ? 3.416 4.344 -19.179 1.00 92.94 83 ARG A C 1
ATOM 618 O O . ARG A 1 83 ? 3.663 4.572 -20.358 1.00 92.94 83 ARG A O 1
ATOM 625 N N . ILE A 1 84 ? 2.751 3.282 -18.752 1.00 93.56 84 ILE A N 1
ATOM 626 C CA . ILE A 1 84 ? 2.160 2.276 -19.621 1.00 93.56 84 ILE A CA 1
ATOM 627 C C . ILE A 1 84 ? 0.839 1.806 -19.013 1.00 93.56 84 ILE A C 1
ATOM 629 O O . ILE A 1 84 ? 0.710 1.691 -17.796 1.00 93.56 84 ILE A O 1
ATOM 633 N N . GLU A 1 85 ? -0.150 1.548 -19.862 1.00 95.19 85 GLU A N 1
ATOM 634 C CA . GLU A 1 85 ? -1.443 0.995 -19.462 1.00 95.19 85 GLU A CA 1
ATOM 635 C C . GLU A 1 85 ? -1.548 -0.451 -19.956 1.00 95.19 85 GLU A C 1
ATOM 637 O O . GLU A 1 85 ? -1.057 -0.775 -21.036 1.00 95.19 85 GLU A O 1
ATOM 642 N N . LYS A 1 86 ? -2.179 -1.332 -19.166 1.00 93.75 86 LYS A N 1
ATOM 643 C CA . LYS A 1 86 ? -2.361 -2.766 -19.488 1.00 93.75 86 LYS A CA 1
ATOM 644 C C . LYS A 1 86 ? -1.050 -3.517 -19.797 1.00 93.75 86 LYS A C 1
ATOM 646 O O . LYS A 1 86 ? -1.004 -4.366 -20.686 1.00 93.75 86 LYS A O 1
ATOM 651 N N . ALA A 1 87 ? 0.014 -3.224 -19.051 1.00 92.50 87 ALA A N 1
ATOM 652 C CA . ALA A 1 87 ? 1.293 -3.919 -19.181 1.00 92.50 87 ALA A CA 1
ATOM 653 C C . ALA A 1 87 ? 1.275 -5.312 -18.531 1.00 92.50 87 ALA A C 1
ATOM 655 O O . ALA A 1 87 ? 0.558 -5.555 -17.559 1.00 92.50 87 ALA A O 1
ATOM 656 N N . LYS A 1 88 ? 2.119 -6.214 -19.042 1.00 93.44 88 LYS A N 1
ATOM 657 C CA . LYS A 1 88 ? 2.442 -7.482 -18.376 1.00 93.44 88 LYS A CA 1
ATOM 658 C C . LYS A 1 88 ? 3.643 -7.260 -17.463 1.00 93.44 88 LYS A C 1
ATOM 660 O O . LYS A 1 88 ? 4.642 -6.694 -17.899 1.00 93.44 88 LYS A O 1
ATOM 665 N N . VAL A 1 89 ? 3.538 -7.706 -16.216 1.00 91.25 89 VAL A N 1
ATOM 666 C CA . VAL A 1 89 ? 4.602 -7.576 -15.214 1.00 91.25 89 VAL A CA 1
ATOM 667 C C . VAL A 1 89 ? 5.334 -8.910 -15.100 1.00 91.25 89 VAL A C 1
ATOM 669 O O . VAL A 1 89 ? 4.697 -9.945 -14.918 1.00 91.25 89 VAL A O 1
ATOM 672 N N . ALA A 1 90 ? 6.661 -8.879 -15.208 1.00 91.56 90 ALA A N 1
ATOM 673 C CA . ALA A 1 90 ? 7.537 -10.018 -14.956 1.00 91.56 90 ALA A CA 1
ATOM 674 C C . ALA A 1 90 ? 8.451 -9.693 -13.771 1.00 91.56 90 ALA A C 1
ATOM 676 O O . ALA A 1 90 ? 8.953 -8.574 -13.664 1.00 91.56 90 ALA A O 1
ATOM 677 N N . VAL A 1 91 ? 8.648 -10.664 -12.880 1.00 90.44 91 VAL A N 1
ATOM 678 C CA . VAL A 1 91 ? 9.507 -10.531 -11.700 1.00 90.44 91 VAL A CA 1
ATOM 679 C C . VAL A 1 91 ? 10.682 -11.482 -11.869 1.00 90.44 91 VAL A C 1
ATOM 681 O O . VAL A 1 91 ? 10.490 -12.693 -11.965 1.00 90.44 91 VAL A O 1
ATOM 684 N N . PHE A 1 92 ? 11.889 -10.927 -11.915 1.00 90.31 92 PHE A N 1
ATOM 685 C CA . PHE A 1 92 ? 13.131 -11.685 -12.010 1.00 90.31 92 PHE A CA 1
ATOM 686 C C . PHE A 1 92 ? 13.847 -11.624 -10.662 1.00 90.31 92 PHE A C 1
ATOM 688 O O . PHE A 1 92 ? 14.046 -10.544 -10.112 1.00 90.31 92 PHE A O 1
ATOM 695 N N . VAL A 1 93 ? 14.204 -12.787 -10.117 1.00 87.81 93 VAL A N 1
ATOM 696 C CA . VAL A 1 93 ? 14.968 -12.896 -8.859 1.00 87.81 93 VAL A CA 1
ATOM 697 C C . VAL A 1 93 ? 16.478 -12.850 -9.126 1.00 87.81 93 VAL A C 1
ATOM 699 O O . VAL A 1 93 ? 17.259 -12.531 -8.237 1.00 87.81 93 VAL A O 1
ATOM 702 N N . SER A 1 94 ? 16.888 -13.152 -10.361 1.00 83.56 94 SER A N 1
ATOM 703 C CA . SER A 1 94 ? 18.281 -13.124 -10.805 1.00 83.56 94 SER A CA 1
ATOM 704 C C . SER A 1 94 ? 18.610 -11.805 -11.508 1.00 83.56 94 SER A C 1
ATOM 706 O O . SER A 1 94 ? 17.727 -11.171 -12.093 1.00 83.56 94 SER A O 1
ATOM 708 N N . GLY A 1 95 ? 19.881 -11.403 -11.441 1.00 74.75 95 GLY A N 1
ATOM 709 C CA . GLY A 1 95 ? 20.393 -10.254 -12.176 1.00 74.75 95 GLY A CA 1
ATOM 710 C C . GLY A 1 95 ? 20.293 -10.477 -13.683 1.00 74.75 95 GLY A C 1
ATOM 711 O O . GLY A 1 95 ? 20.507 -11.580 -14.181 1.00 74.75 95 GLY A O 1
ATOM 712 N N . VAL A 1 96 ? 19.964 -9.413 -14.410 1.00 72.38 96 VAL A N 1
ATOM 713 C CA . VAL A 1 96 ? 20.069 -9.390 -15.871 1.00 72.38 96 VAL A CA 1
ATOM 714 C C . VAL A 1 96 ? 21.488 -8.937 -16.191 1.00 72.38 96 VAL A C 1
ATOM 716 O O . VAL A 1 96 ? 21.715 -7.756 -16.440 1.00 72.38 96 VAL A O 1
ATOM 719 N N . ASP A 1 97 ? 22.447 -9.852 -16.066 1.00 70.94 97 ASP A N 1
ATOM 720 C CA . ASP A 1 97 ? 23.836 -9.592 -16.443 1.00 70.94 97 ASP A CA 1
ATOM 721 C C . ASP A 1 97 ? 24.129 -10.134 -17.844 1.00 70.94 97 ASP A C 1
ATOM 723 O O . ASP A 1 97 ? 23.452 -11.030 -18.359 1.00 70.94 97 ASP A O 1
ATOM 727 N N . THR A 1 98 ? 25.164 -9.569 -18.449 1.00 59.66 98 THR A N 1
ATOM 728 C CA . THR A 1 98 ? 25.871 -10.181 -19.570 1.00 59.66 98 THR A CA 1
ATOM 729 C C . THR A 1 98 ? 26.503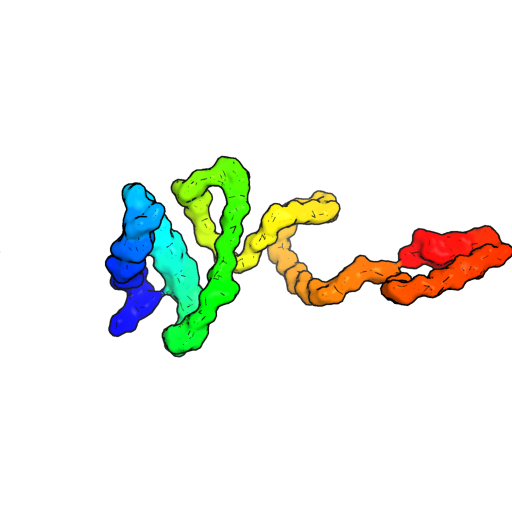 -11.497 -19.113 1.00 59.66 98 THR A C 1
ATOM 731 O O . THR A 1 98 ? 26.617 -11.776 -17.925 1.00 59.66 98 THR A O 1
ATOM 734 N N . SER A 1 99 ? 26.899 -12.359 -20.044 1.00 61.28 99 SER A N 1
ATOM 735 C CA . SER A 1 99 ? 27.362 -13.733 -19.766 1.00 61.28 99 SER A CA 1
ATOM 736 C C . SER A 1 99 ? 28.712 -13.818 -19.014 1.00 61.28 99 SER A C 1
ATOM 738 O O . SER A 1 99 ? 29.496 -14.732 -19.255 1.00 61.28 99 SER A O 1
ATOM 740 N N . ALA A 1 100 ? 29.052 -12.858 -18.156 1.00 58.22 100 ALA A N 1
ATOM 741 C CA . ALA A 1 100 ? 30.259 -12.845 -17.352 1.00 58.22 100 ALA A CA 1
ATOM 742 C C . ALA A 1 100 ? 29.979 -13.490 -15.988 1.00 58.22 100 ALA A C 1
ATOM 744 O O . ALA A 1 100 ? 29.268 -12.963 -15.139 1.00 58.22 100 ALA A O 1
ATOM 745 N N . THR A 1 101 ? 30.553 -14.671 -15.774 1.00 55.69 101 THR A N 1
ATOM 746 C CA . THR A 1 101 ? 30.509 -15.374 -14.488 1.00 55.69 101 THR A CA 1
ATOM 747 C C . THR A 1 101 ? 31.222 -14.570 -13.396 1.00 55.69 101 THR A C 1
ATOM 749 O O . THR A 1 101 ? 32.307 -14.053 -13.647 1.00 55.69 101 THR A O 1
ATOM 752 N N . GLU A 1 102 ? 30.682 -14.564 -12.173 1.00 62.62 102 GLU A N 1
ATOM 753 C CA . GLU A 1 102 ? 31.228 -13.899 -10.967 1.00 62.62 102 GLU A CA 1
ATOM 754 C C . GLU A 1 102 ? 32.669 -14.311 -10.586 1.00 62.62 102 GLU A C 1
ATOM 756 O O . GLU A 1 102 ? 33.318 -13.686 -9.745 1.00 62.62 102 GLU A O 1
ATOM 761 N N . THR A 1 103 ? 33.209 -15.365 -11.192 1.00 52.22 103 THR A N 1
ATOM 762 C CA . THR A 1 103 ? 34.614 -15.751 -11.051 1.00 52.22 103 THR A CA 1
ATOM 763 C C . THR A 1 103 ? 35.536 -14.849 -11.871 1.00 52.22 103 THR A C 1
ATOM 765 O O . THR A 1 103 ? 35.248 -14.556 -13.027 1.00 52.22 103 THR A O 1
ATOM 768 N N . LYS A 1 104 ? 36.700 -14.478 -11.307 1.00 54.81 104 LYS A N 1
ATOM 769 C CA . LYS A 1 104 ? 37.818 -13.822 -12.018 1.00 54.81 104 LYS A CA 1
ATOM 770 C C . LYS A 1 104 ? 38.326 -14.700 -13.174 1.00 54.81 104 LYS A C 1
ATOM 772 O O . LYS A 1 104 ? 39.345 -15.374 -13.052 1.00 54.81 104 LYS A O 1
ATOM 777 N N . GLY A 1 105 ? 37.610 -14.709 -14.290 1.00 56.28 105 GLY A N 1
ATOM 778 C CA . GLY A 1 105 ? 38.079 -15.242 -15.556 1.00 56.28 105 GLY A CA 1
ATOM 779 C C . GLY A 1 105 ? 38.982 -14.202 -16.198 1.00 56.28 105 GLY A C 1
ATOM 780 O O . GLY A 1 105 ? 38.509 -13.177 -16.678 1.00 56.28 105 GLY A O 1
ATOM 781 N N . THR A 1 106 ? 40.291 -14.427 -16.184 1.00 64.75 106 THR A N 1
ATOM 782 C CA . THR A 1 106 ? 41.209 -13.599 -16.969 1.00 64.75 106 THR A CA 1
ATOM 783 C C . THR A 1 106 ? 40.963 -13.899 -18.447 1.00 64.75 106 THR A C 1
ATOM 785 O O . THR A 1 106 ? 41.397 -14.935 -18.947 1.00 64.75 106 THR A O 1
ATOM 788 N N . VAL A 1 107 ? 40.254 -13.016 -19.152 1.00 66.75 107 VAL A N 1
ATOM 789 C CA . VAL A 1 107 ? 40.117 -13.105 -20.611 1.00 66.75 107 VAL A CA 1
ATOM 790 C C . VAL A 1 107 ? 41.414 -12.594 -21.234 1.00 66.75 107 VAL A C 1
ATOM 792 O O . VAL A 1 107 ? 41.707 -11.400 -21.198 1.00 66.75 107 VAL A O 1
ATOM 795 N N . LEU A 1 108 ? 42.223 -13.507 -21.772 1.00 70.06 108 LEU A N 1
ATOM 796 C CA . LEU A 1 108 ? 43.431 -13.164 -22.522 1.00 70.06 108 LEU A CA 1
ATOM 797 C C . LEU A 1 108 ? 43.042 -12.803 -23.958 1.00 70.06 108 LEU A C 1
ATOM 799 O O . LEU A 1 108 ? 42.614 -13.655 -24.736 1.00 70.06 108 LEU A O 1
ATOM 803 N N . ILE A 1 109 ? 43.176 -11.523 -24.291 1.00 73.12 109 ILE A N 1
ATOM 804 C CA . ILE A 1 109 ? 42.899 -10.985 -25.623 1.00 73.12 109 ILE A CA 1
ATOM 805 C C . ILE A 1 109 ? 44.210 -10.984 -26.412 1.00 73.12 109 ILE A C 1
ATOM 807 O O . ILE A 1 109 ? 45.149 -10.275 -26.057 1.00 73.12 109 ILE A O 1
ATOM 811 N N . HIS A 1 110 ? 44.272 -11.774 -27.484 1.00 75.69 110 HIS A N 1
ATOM 812 C CA . HIS A 1 110 ? 45.450 -11.893 -28.350 1.00 75.69 110 HIS A CA 1
ATOM 813 C C . HIS A 1 110 ? 45.299 -11.151 -29.687 1.00 75.69 110 HIS A C 1
ATOM 815 O O . HIS A 1 110 ? 46.304 -10.872 -30.336 1.00 75.69 110 HIS A O 1
ATOM 821 N N . SER A 1 111 ? 44.073 -10.807 -30.097 1.00 77.00 111 SER A N 1
ATOM 822 C CA . SER A 1 111 ? 43.792 -10.082 -31.345 1.00 77.00 111 SER A CA 1
ATOM 823 C C . SER A 1 111 ? 42.739 -8.987 -31.154 1.00 77.00 111 SER A C 1
ATOM 825 O O . SER A 1 111 ? 41.842 -9.110 -30.318 1.00 77.00 111 SER A O 1
ATOM 827 N N . ALA A 1 112 ? 42.816 -7.931 -31.970 1.00 74.06 112 ALA A N 1
ATOM 828 C CA . ALA A 1 112 ? 41.861 -6.820 -31.982 1.00 74.06 112 ALA A CA 1
ATOM 829 C C . ALA A 1 112 ? 40.420 -7.275 -32.289 1.00 74.06 112 ALA A C 1
ATOM 831 O O . ALA A 1 112 ? 39.468 -6.689 -31.779 1.00 74.06 112 ALA A O 1
ATOM 832 N N . GLU A 1 113 ? 40.248 -8.359 -33.049 1.00 71.81 113 GLU A N 1
ATOM 833 C CA . GLU A 1 113 ? 38.931 -8.948 -33.339 1.00 71.81 113 GLU A CA 1
ATOM 834 C C . GLU A 1 113 ? 38.252 -9.520 -32.081 1.00 71.81 113 GLU A C 1
ATOM 836 O O . GLU A 1 113 ? 37.029 -9.467 -31.960 1.00 71.81 113 GLU A O 1
ATOM 841 N N . GLN A 1 114 ? 39.030 -9.991 -31.098 1.00 67.38 114 GLN A N 1
ATOM 842 C CA . GLN A 1 114 ? 38.490 -10.543 -29.849 1.00 67.38 114 GLN A CA 1
ATOM 843 C C . GLN A 1 114 ? 37.939 -9.455 -28.913 1.00 67.38 114 GLN A C 1
ATOM 845 O O . GLN A 1 114 ? 37.060 -9.735 -28.099 1.00 67.38 114 GLN A O 1
ATOM 850 N N . ILE A 1 115 ? 38.400 -8.205 -29.049 1.00 68.00 115 ILE A N 1
ATOM 851 C CA . ILE A 1 115 ? 37.868 -7.060 -28.290 1.00 68.00 115 ILE A CA 1
ATOM 852 C C . ILE A 1 115 ? 36.413 -6.799 -28.690 1.00 68.00 115 ILE A C 1
ATOM 854 O O . ILE A 1 115 ? 35.561 -6.609 -27.826 1.00 68.00 115 ILE A O 1
ATOM 858 N N . GLY A 1 116 ? 36.110 -6.860 -29.991 1.00 68.25 116 GLY A N 1
ATOM 859 C CA . GLY A 1 116 ? 34.750 -6.664 -30.496 1.00 68.25 116 GLY A CA 1
ATOM 860 C C . GLY A 1 116 ? 33.765 -7.697 -29.944 1.00 68.25 116 GLY A C 1
ATOM 861 O O . GLY A 1 116 ? 32.668 -7.336 -29.530 1.00 68.25 116 GLY A O 1
ATOM 862 N N . SER A 1 117 ? 34.176 -8.966 -29.866 1.00 61.94 117 SER A N 1
ATOM 863 C CA . SER A 1 117 ? 33.328 -10.045 -29.341 1.00 61.94 117 SER A CA 1
ATOM 864 C C . SER A 1 117 ? 33.140 -10.017 -27.823 1.00 61.94 117 SER A C 1
ATOM 866 O O . SER A 1 117 ? 32.108 -10.465 -27.341 1.00 61.94 117 SER A O 1
ATOM 868 N N . VAL A 1 118 ? 34.122 -9.515 -27.067 1.00 62.91 118 VAL A N 1
ATOM 869 C CA . VAL A 1 118 ? 34.067 -9.482 -25.594 1.00 62.91 118 VAL A CA 1
ATOM 870 C C . VAL A 1 118 ? 33.344 -8.232 -25.086 1.00 62.91 118 VAL A C 1
ATOM 872 O O . VAL A 1 118 ? 32.676 -8.295 -24.062 1.00 62.91 118 VAL A O 1
ATOM 875 N N . CYS A 1 119 ? 33.449 -7.101 -25.790 1.00 54.56 119 CYS A N 1
ATOM 876 C CA . CYS A 1 119 ? 32.848 -5.837 -25.353 1.00 54.56 119 CYS A CA 1
ATOM 877 C C . CYS A 1 119 ? 31.399 -5.616 -25.822 1.00 54.56 119 CYS A C 1
ATOM 879 O O . CYS A 1 119 ? 30.751 -4.713 -25.303 1.00 54.56 119 CYS A O 1
ATOM 881 N N . CYS A 1 120 ? 30.900 -6.373 -26.806 1.00 51.22 120 CYS A N 1
ATOM 882 C CA . CYS A 1 120 ? 29.532 -6.225 -27.339 1.00 51.22 120 CYS A CA 1
ATOM 883 C C . CYS A 1 120 ? 28.560 -7.342 -26.910 1.00 51.22 120 CYS A C 1
ATOM 885 O O . CYS A 1 120 ? 27.470 -7.431 -27.478 1.00 51.22 120 CYS A O 1
ATOM 887 N N . GLY A 1 121 ? 28.968 -8.209 -25.978 1.00 48.19 121 GLY A N 1
ATOM 888 C CA . GLY A 1 121 ? 28.121 -9.254 -25.391 1.00 48.19 121 GLY A CA 1
ATOM 889 C C . GLY A 1 121 ? 27.304 -8.769 -24.207 1.00 48.19 121 GLY A C 1
ATOM 890 O O . GLY A 1 121 ? 27.678 -7.727 -23.629 1.00 48.19 121 GLY A O 1
#

Secondary structure (DSSP, 8-state):
--TT-HHHHHHHHHHHHHTTSTT-HHHHHHHHHHHHHHH--SSGGG--GGGS---PPTT--GGG----SS---SSPPSSS----SSPPP---SS----S--SS-------SHHHHHHHH--

Radius of gyration: 24.3 Å; chains: 1; bounding box: 62×34×56 Å